Protein AF-U6F7U4-F1 (afdb_monomer)

pLDDT: mean 84.72, std 7.09, range [48.47, 92.69]

Structure (mmCIF, N/CA/C/O backbone):
data_AF-U6F7U4-F1
#
_entry.id   AF-U6F7U4-F1
#
loop_
_atom_site.group_PDB
_atom_site.id
_atom_site.type_symbol
_atom_site.label_atom_id
_atom_site.label_alt_id
_atom_site.label_comp_id
_atom_site.label_asym_id
_atom_site.label_entity_id
_atom_site.label_seq_id
_atom_site.pdbx_PDB_ins_code
_atom_site.Cartn_x
_atom_site.Cartn_y
_atom_site.Cartn_z
_atom_site.occupancy
_atom_site.B_iso_or_equiv
_atom_site.auth_seq_id
_atom_site.auth_comp_id
_atom_site.auth_asym_id
_atom_site.auth_atom_id
_atom_site.pdbx_PDB_model_num
ATOM 1 N N . MET A 1 1 ? 18.548 -7.112 -38.125 1.00 48.47 1 MET A N 1
ATOM 2 C CA . MET A 1 1 ? 17.957 -6.811 -36.803 1.00 48.47 1 MET A CA 1
ATOM 3 C C . MET A 1 1 ? 17.890 -8.103 -36.015 1.00 48.47 1 MET A C 1
ATOM 5 O O . MET A 1 1 ? 17.445 -9.089 -36.583 1.00 48.47 1 MET A O 1
ATOM 9 N N . SER A 1 2 ? 18.382 -8.122 -34.776 1.00 65.62 2 SER A N 1
ATOM 10 C CA . SER A 1 2 ? 18.285 -9.299 -33.905 1.00 65.62 2 SER A CA 1
ATOM 11 C C . SER A 1 2 ? 17.047 -9.145 -33.025 1.00 65.62 2 SER A C 1
ATOM 13 O O . SER A 1 2 ? 16.986 -8.221 -32.214 1.00 65.62 2 SER A O 1
ATOM 15 N N . THR A 1 3 ? 16.042 -9.991 -33.239 1.00 80.44 3 THR A N 1
ATOM 16 C CA . THR A 1 3 ? 14.825 -10.027 -32.422 1.00 80.44 3 THR A CA 1
ATOM 17 C C . THR A 1 3 ? 15.075 -10.960 -31.247 1.00 80.44 3 THR A C 1
ATOM 19 O O . THR A 1 3 ? 15.355 -12.140 -31.440 1.00 80.44 3 THR A O 1
ATOM 22 N N . LYS A 1 4 ? 14.989 -10.439 -30.021 1.00 79.62 4 LYS A N 1
ATOM 23 C CA . LYS A 1 4 ? 15.062 -11.249 -28.803 1.00 79.62 4 LYS A CA 1
ATOM 24 C C . LYS A 1 4 ? 13.643 -11.505 -28.302 1.00 79.62 4 LYS A C 1
ATOM 26 O O . LYS A 1 4 ? 12.972 -10.580 -27.862 1.00 79.62 4 LYS A O 1
ATOM 31 N N . GLU A 1 5 ? 13.196 -12.755 -28.385 1.00 82.12 5 GLU A N 1
ATOM 32 C CA . GLU A 1 5 ? 11.827 -13.146 -28.009 1.00 82.12 5 GLU A CA 1
ATOM 33 C C . GLU A 1 5 ? 11.647 -13.398 -26.505 1.00 82.12 5 GLU A C 1
ATOM 35 O O . GLU A 1 5 ? 10.532 -13.319 -25.995 1.00 82.12 5 GLU A O 1
ATOM 40 N N . ARG A 1 6 ? 12.722 -13.725 -25.773 1.00 85.69 6 ARG A N 1
ATOM 41 C CA . ARG A 1 6 ? 12.652 -14.104 -24.353 1.00 85.69 6 ARG A CA 1
ATOM 42 C C . ARG A 1 6 ? 13.746 -13.437 -23.536 1.00 85.69 6 ARG A C 1
ATOM 44 O O . ARG A 1 6 ? 14.875 -13.293 -24.000 1.00 85.69 6 ARG A O 1
ATOM 51 N N . TYR A 1 7 ? 13.404 -13.103 -22.298 1.00 86.31 7 TYR A N 1
ATOM 52 C CA . TYR A 1 7 ? 14.319 -12.593 -21.283 1.00 86.31 7 TYR A CA 1
ATOM 53 C C . TYR A 1 7 ? 14.267 -13.502 -20.059 1.00 86.31 7 TYR A C 1
ATOM 55 O O . TYR A 1 7 ? 13.199 -14.023 -19.726 1.00 86.31 7 TYR A O 1
ATOM 63 N N . SER A 1 8 ? 15.404 -13.706 -19.399 1.00 88.69 8 SER A N 1
ATOM 64 C CA . SER A 1 8 ? 15.416 -14.394 -18.106 1.00 88.69 8 SER A CA 1
ATOM 65 C C . SER A 1 8 ? 14.923 -13.462 -16.994 1.00 88.69 8 SER A C 1
ATOM 67 O O . SER A 1 8 ? 14.964 -12.237 -17.127 1.00 88.69 8 SER A O 1
ATOM 69 N N . GLN A 1 9 ? 14.478 -14.030 -15.870 1.00 82.44 9 GLN A N 1
ATOM 70 C CA . GLN A 1 9 ? 14.023 -13.248 -14.712 1.00 82.44 9 GLN A CA 1
ATOM 71 C C . GLN A 1 9 ? 15.109 -12.272 -14.221 1.00 82.44 9 GLN A C 1
ATOM 73 O O . GLN A 1 9 ? 14.811 -11.141 -13.845 1.00 82.44 9 GLN A O 1
ATOM 78 N N . ASP A 1 10 ? 16.377 -12.683 -14.291 1.00 85.56 10 ASP A N 1
ATOM 79 C CA . ASP A 1 10 ? 17.522 -11.853 -13.915 1.00 85.56 10 ASP A CA 1
ATOM 80 C C . ASP A 1 10 ? 17.735 -10.646 -14.829 1.00 85.56 10 ASP A C 1
ATOM 82 O O . ASP A 1 10 ? 18.319 -9.652 -14.401 1.00 85.56 10 ASP A O 1
ATOM 86 N N . GLU A 1 11 ? 17.246 -10.700 -16.066 1.00 84.31 11 GLU A N 1
ATOM 87 C CA . GLU A 1 11 ? 17.314 -9.589 -17.013 1.00 84.31 11 GLU A CA 1
ATOM 88 C C . GLU A 1 11 ? 16.178 -8.575 -16.816 1.00 84.31 11 GLU A C 1
ATOM 90 O O . GLU A 1 11 ? 16.307 -7.431 -17.263 1.00 84.31 11 GLU A O 1
ATOM 95 N N . LEU A 1 12 ? 15.102 -8.947 -16.107 1.00 83.81 12 LEU A N 1
ATOM 96 C CA . LEU A 1 12 ? 13.945 -8.100 -15.775 1.00 83.81 12 LEU A CA 1
ATOM 97 C C . LEU A 1 12 ? 14.237 -7.141 -14.605 1.00 83.81 12 LEU A C 1
ATOM 99 O O . LEU A 1 12 ? 13.407 -6.903 -13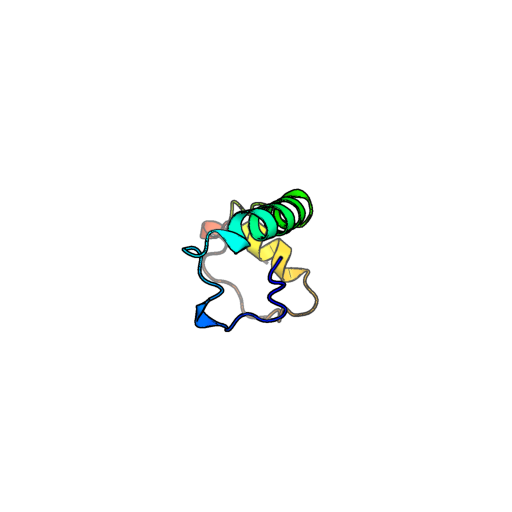.727 1.00 83.81 12 LEU A O 1
ATOM 103 N N . ARG A 1 13 ? 15.444 -6.573 -14.574 1.00 81.56 13 ARG A N 1
ATOM 104 C CA . ARG A 1 13 ? 15.889 -5.642 -13.531 1.00 81.56 13 ARG A CA 1
ATOM 105 C C . ARG A 1 13 ? 15.713 -4.196 -13.976 1.00 81.56 13 ARG A C 1
ATOM 107 O O . ARG A 1 13 ? 15.812 -3.871 -15.155 1.00 81.56 13 ARG A O 1
ATOM 114 N N . LYS A 1 14 ? 15.556 -3.292 -13.000 1.00 75.69 14 LYS A N 1
ATOM 115 C CA . LYS A 1 14 ? 15.479 -1.832 -13.223 1.00 75.69 14 LYS A CA 1
ATOM 116 C C . LYS A 1 14 ? 16.687 -1.282 -13.999 1.00 75.69 14 LYS A C 1
ATOM 118 O O . LYS A 1 14 ? 16.546 -0.307 -14.723 1.00 75.69 14 LYS A O 1
ATOM 123 N N . ALA A 1 15 ? 17.854 -1.907 -13.842 1.00 81.62 15 ALA A N 1
ATOM 124 C CA . ALA A 1 15 ? 19.087 -1.504 -14.513 1.00 81.62 15 ALA A CA 1
ATOM 125 C C . ALA A 1 15 ? 19.104 -1.813 -16.022 1.00 81.62 15 ALA A C 1
ATOM 127 O O . ALA A 1 15 ? 19.959 -1.283 -16.724 1.00 81.62 15 ALA A O 1
ATOM 128 N N . ASN A 1 16 ? 18.196 -2.656 -16.531 1.00 84.75 16 ASN A N 1
ATOM 129 C CA . ASN A 1 16 ? 18.148 -2.985 -17.950 1.00 84.75 16 ASN A CA 1
ATOM 130 C C . ASN A 1 16 ? 17.391 -1.886 -18.730 1.00 84.75 16 ASN A C 1
ATOM 132 O O . ASN A 1 16 ? 16.167 -1.769 -18.592 1.00 84.75 16 ASN A O 1
ATOM 136 N N . PRO A 1 17 ? 18.080 -1.094 -19.574 1.00 82.06 17 PRO A N 1
ATOM 137 C CA . PRO A 1 17 ? 17.478 0.053 -20.254 1.00 82.06 17 PRO A CA 1
ATOM 138 C C . PRO A 1 17 ? 16.387 -0.345 -21.257 1.00 82.06 17 PRO A C 1
ATOM 140 O O . PRO A 1 17 ? 15.513 0.471 -21.554 1.00 82.06 17 PRO A O 1
ATOM 143 N N . MET A 1 18 ? 16.377 -1.597 -21.734 1.00 83.44 18 MET A N 1
ATOM 144 C CA . MET A 1 18 ? 15.378 -2.084 -22.694 1.00 83.44 18 MET A CA 1
ATOM 145 C C . MET A 1 18 ? 13.952 -2.070 -22.131 1.00 83.44 18 MET A C 1
ATOM 147 O O . MET A 1 18 ? 12.999 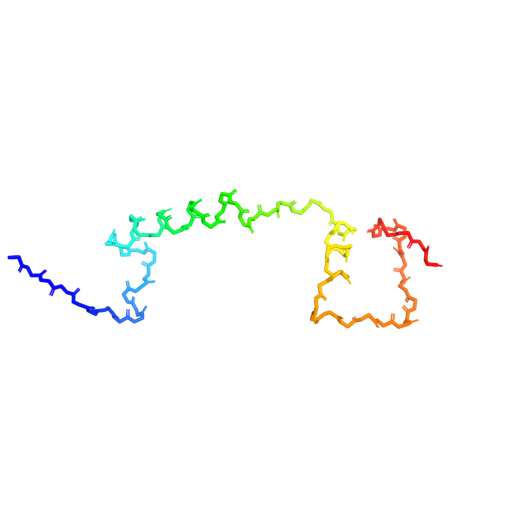-1.903 -22.887 1.00 83.44 18 MET A O 1
ATOM 151 N N . PHE A 1 19 ? 13.789 -2.186 -20.809 1.00 84.69 19 PHE A N 1
ATOM 152 C CA . PHE A 1 19 ? 12.470 -2.226 -20.167 1.00 84.69 19 PHE A CA 1
ATOM 153 C C . PHE A 1 19 ? 11.969 -0.872 -19.674 1.00 84.69 19 PHE A C 1
ATOM 155 O O . PHE A 1 19 ? 10.832 -0.782 -19.217 1.00 84.69 19 PHE A O 1
ATOM 162 N N . SER A 1 20 ? 12.776 0.188 -19.771 1.00 83.69 20 SER A N 1
ATOM 163 C CA . SER A 1 20 ? 12.404 1.509 -19.253 1.00 83.69 20 SER A CA 1
ATOM 164 C C . SER A 1 20 ? 11.126 2.047 -19.908 1.00 83.69 20 SER A C 1
ATOM 166 O O . SER A 1 20 ? 10.220 2.494 -19.206 1.00 83.69 20 SER A O 1
ATOM 168 N N . ARG A 1 21 ? 11.012 1.928 -21.239 1.00 84.75 21 ARG A N 1
ATOM 169 C CA . ARG A 1 21 ? 9.837 2.404 -21.990 1.00 84.75 21 ARG A CA 1
ATOM 170 C C . ARG A 1 21 ? 8.591 1.581 -21.680 1.00 84.75 21 ARG A C 1
ATOM 172 O O . ARG A 1 21 ? 7.564 2.150 -21.339 1.00 84.75 21 ARG A O 1
ATOM 179 N N . THR A 1 22 ? 8.703 0.254 -21.730 1.00 87.12 22 THR A N 1
ATOM 180 C CA . THR A 1 22 ? 7.592 -0.659 -21.419 1.00 87.12 22 THR A CA 1
ATOM 181 C C . THR A 1 22 ? 7.078 -0.451 -19.998 1.00 87.12 22 THR A C 1
ATOM 183 O O . THR A 1 22 ? 5.870 -0.394 -19.784 1.00 87.12 22 THR A O 1
ATOM 186 N N . ARG A 1 23 ? 7.988 -0.278 -19.030 1.00 84.88 23 ARG A N 1
ATOM 187 C CA . ARG A 1 23 ? 7.634 0.021 -17.643 1.00 84.88 23 ARG A CA 1
ATOM 1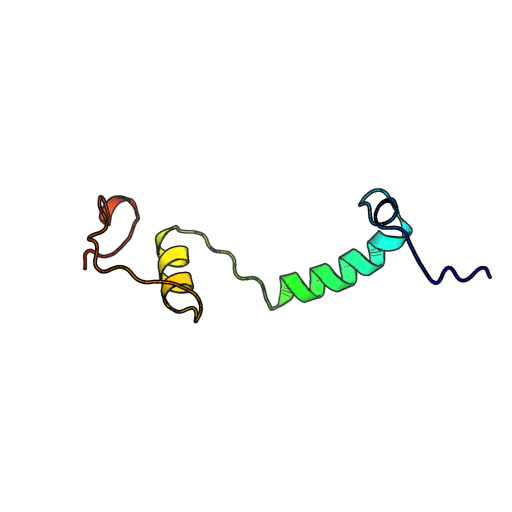88 C C . ARG A 1 23 ? 6.848 1.323 -17.547 1.00 84.88 23 ARG A C 1
ATOM 190 O O . ARG A 1 23 ? 5.771 1.302 -16.973 1.00 84.88 23 ARG A O 1
ATOM 197 N N . ALA A 1 24 ? 7.344 2.408 -18.142 1.00 87.06 24 ALA A N 1
ATOM 198 C CA . ALA A 1 24 ? 6.648 3.692 -18.123 1.00 87.06 24 ALA A CA 1
ATOM 199 C C . ALA A 1 24 ? 5.241 3.586 -18.738 1.00 87.06 24 ALA A C 1
ATOM 201 O O . ALA A 1 24 ? 4.282 4.050 -18.139 1.00 87.06 24 ALA A O 1
ATOM 202 N N . THR A 1 25 ? 5.085 2.908 -19.880 1.00 88.94 25 THR A N 1
ATOM 203 C CA . THR A 1 25 ? 3.769 2.714 -20.511 1.00 88.94 25 THR A CA 1
ATOM 204 C C . THR A 1 25 ? 2.786 1.960 -19.610 1.00 88.94 25 THR A C 1
ATOM 206 O O . THR A 1 25 ? 1.632 2.369 -19.497 1.00 88.94 25 THR A O 1
ATOM 209 N N . ILE A 1 26 ? 3.229 0.880 -18.957 1.00 87.25 26 ILE A N 1
ATOM 210 C CA . ILE A 1 26 ? 2.375 0.077 -18.068 1.00 87.25 26 ILE A CA 1
ATOM 211 C C . ILE A 1 26 ? 2.073 0.840 -16.775 1.00 87.25 26 ILE A C 1
ATOM 213 O O . ILE A 1 26 ? 0.912 0.970 -16.395 1.00 87.25 26 ILE A O 1
ATOM 217 N N . GLU A 1 27 ? 3.106 1.357 -16.108 1.00 87.00 27 GLU A N 1
ATOM 218 C CA . GLU A 1 27 ? 2.986 2.056 -14.828 1.00 87.00 27 GLU A CA 1
ATOM 219 C C . GLU A 1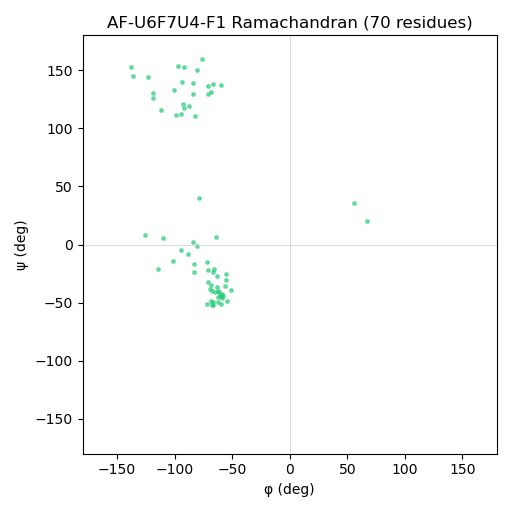 27 ? 2.131 3.317 -14.968 1.00 87.00 27 GLU A C 1
ATOM 221 O O . GLU A 1 27 ? 1.224 3.508 -14.168 1.00 87.00 27 GLU A O 1
ATOM 226 N N . SER A 1 28 ? 2.326 4.143 -16.000 1.00 87.19 28 SER A N 1
ATOM 227 C CA . SER A 1 28 ? 1.502 5.343 -16.195 1.00 87.19 28 SER A CA 1
ATOM 228 C C . SER A 1 28 ? 0.018 5.016 -16.388 1.00 87.19 28 SER A C 1
ATOM 230 O O . SER A 1 28 ? -0.828 5.695 -15.811 1.00 87.19 28 SER A O 1
ATOM 232 N N . ALA A 1 29 ? -0.319 3.966 -17.146 1.00 86.50 29 ALA A N 1
ATOM 233 C CA . ALA A 1 29 ? -1.710 3.539 -17.314 1.00 86.50 29 ALA A CA 1
ATOM 234 C C . ALA A 1 29 ? -2.295 2.941 -16.022 1.00 86.50 29 ALA A C 1
ATOM 236 O O . ALA A 1 29 ? -3.459 3.180 -15.695 1.00 86.50 29 ALA A O 1
ATOM 237 N N . PHE A 1 30 ? -1.486 2.185 -15.272 1.00 85.50 30 PHE A N 1
ATOM 238 C CA . PHE A 1 30 ? -1.882 1.595 -13.996 1.00 85.50 30 PHE A CA 1
ATOM 239 C C . PHE A 1 30 ? -2.127 2.667 -12.924 1.00 85.50 30 PHE A C 1
ATOM 241 O O . PHE A 1 30 ? -3.206 2.705 -12.332 1.00 85.50 30 PHE A O 1
ATOM 248 N N . TYR A 1 31 ? -1.159 3.565 -12.719 1.00 85.50 31 TYR A N 1
ATOM 249 C CA . TYR A 1 31 ? -1.224 4.643 -11.729 1.00 85.50 31 TYR A CA 1
ATOM 250 C C . TYR A 1 31 ? -2.223 5.745 -12.090 1.00 85.50 31 TYR A C 1
ATOM 252 O O . TYR A 1 31 ? -2.670 6.447 -11.193 1.00 85.50 31 TYR A O 1
ATOM 260 N N . GLY A 1 32 ? -2.591 5.904 -13.366 1.00 81.81 32 GLY A N 1
ATOM 261 C CA . GLY A 1 32 ? -3.537 6.938 -13.785 1.00 81.81 32 GLY A CA 1
ATOM 262 C C . GLY A 1 32 ? -4.960 6.714 -13.267 1.00 81.81 32 GLY A C 1
ATOM 263 O O . GLY A 1 32 ? -5.541 7.614 -12.674 1.00 81.81 32 GLY A O 1
ATOM 264 N N . ASN A 1 33 ? -5.518 5.517 -13.481 1.00 78.44 33 ASN A N 1
ATOM 265 C CA . ASN A 1 33 ? -6.950 5.267 -13.251 1.00 78.44 33 ASN A CA 1
ATOM 266 C C . ASN A 1 33 ? -7.251 4.286 -12.111 1.00 78.44 33 ASN A C 1
ATOM 268 O O . ASN A 1 33 ? -8.369 4.278 -11.603 1.00 78.44 33 ASN A O 1
ATOM 272 N N . ASN A 1 34 ? -6.292 3.438 -11.727 1.00 82.00 34 ASN A N 1
ATOM 273 C CA . ASN A 1 34 ? -6.547 2.318 -10.811 1.00 82.00 34 ASN A CA 1
ATOM 274 C C . ASN A 1 34 ? -5.910 2.501 -9.430 1.00 82.00 34 ASN A C 1
ATOM 276 O O . ASN A 1 34 ? -5.943 1.577 -8.617 1.00 82.00 34 ASN A O 1
ATOM 280 N N . VAL A 1 35 ? -5.310 3.662 -9.159 1.00 86.44 35 VAL A N 1
ATOM 281 C CA . VAL A 1 35 ? -4.655 3.951 -7.882 1.00 86.44 35 VAL A CA 1
ATOM 282 C C . VAL A 1 35 ? -5.338 5.131 -7.213 1.00 86.44 35 VAL A C 1
ATOM 284 O O . VAL A 1 35 ? -5.561 6.172 -7.820 1.00 86.44 35 VAL A O 1
ATOM 287 N N . HIS A 1 36 ? -5.675 4.935 -5.944 1.00 86.69 36 HIS A N 1
ATOM 288 C CA . HIS A 1 36 ? -6.257 5.939 -5.071 1.00 86.69 36 HIS A CA 1
ATOM 289 C C . HIS A 1 36 ? -5.301 6.148 -3.898 1.00 86.69 36 HIS A C 1
ATOM 291 O O . HIS A 1 36 ? -4.919 5.181 -3.234 1.00 86.69 36 HIS A O 1
ATOM 297 N N . GLU A 1 37 ? -4.900 7.392 -3.648 1.00 89.38 37 GLU A N 1
ATOM 298 C CA . GLU A 1 37 ? -4.065 7.726 -2.495 1.00 89.38 37 GLU A CA 1
ATOM 299 C C . GLU A 1 37 ? -4.883 7.597 -1.209 1.00 89.38 37 GLU A C 1
ATOM 301 O O . GLU A 1 37 ? -5.989 8.119 -1.118 1.00 89.38 37 GLU A O 1
ATOM 306 N N . VAL A 1 38 ? -4.358 6.881 -0.217 1.00 91.81 38 VAL A N 1
ATOM 307 C CA . VAL A 1 38 ? -5.021 6.700 1.079 1.00 91.81 38 VAL A CA 1
ATOM 308 C C . VAL A 1 38 ? -4.207 7.432 2.130 1.00 91.81 38 VAL A C 1
ATOM 310 O O . VAL A 1 38 ? -3.054 7.083 2.382 1.00 91.81 38 VAL A O 1
ATOM 313 N N . THR A 1 39 ? -4.805 8.454 2.736 1.00 91.62 39 THR A N 1
ATOM 314 C CA . THR A 1 39 ? -4.080 9.412 3.594 1.00 91.62 39 THR A CA 1
ATOM 315 C C . THR A 1 39 ? -4.268 9.143 5.083 1.00 91.62 39 THR A C 1
ATOM 317 O O . THR A 1 39 ? -3.520 9.662 5.911 1.00 91.62 39 THR A O 1
ATOM 320 N N . SER A 1 40 ? -5.252 8.315 5.447 1.00 91.12 40 SER A N 1
ATOM 321 C CA . SER A 1 40 ? -5.580 8.027 6.842 1.00 91.12 40 SER A CA 1
ATOM 322 C C . SER A 1 40 ? -5.877 6.549 7.091 1.00 91.12 40 SER A C 1
ATOM 324 O O . SER A 1 40 ? -6.350 5.814 6.222 1.00 91.12 40 SER A O 1
ATOM 326 N N . VAL A 1 41 ? -5.625 6.112 8.327 1.00 89.25 41 VAL A N 1
ATOM 327 C CA . VAL A 1 41 ? -5.909 4.739 8.776 1.00 89.25 41 VAL A CA 1
ATOM 328 C C . VAL A 1 41 ? -7.411 4.443 8.731 1.00 89.25 41 VAL A C 1
ATOM 330 O O . VAL A 1 41 ? -7.820 3.339 8.372 1.00 89.25 41 VAL A O 1
ATOM 333 N N . SER A 1 42 ? -8.246 5.432 9.050 1.00 90.44 42 SER A N 1
ATOM 334 C CA . SER A 1 42 ? -9.702 5.292 9.038 1.00 90.44 42 SER A CA 1
ATOM 335 C C . SER A 1 42 ? -10.261 5.109 7.627 1.00 90.44 42 SER A C 1
ATOM 337 O O . SER A 1 42 ? -11.138 4.271 7.409 1.00 90.44 42 S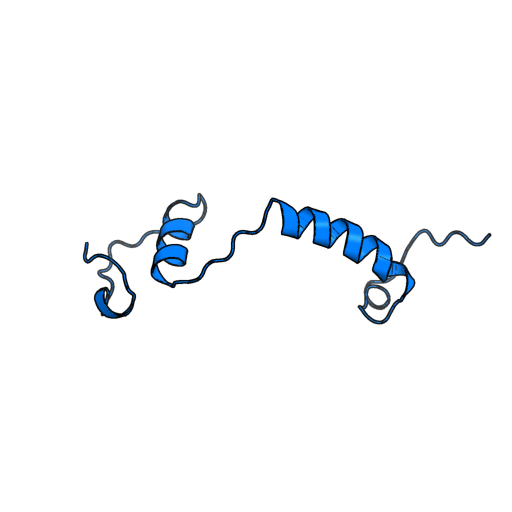ER A O 1
ATOM 339 N N . GLU A 1 43 ? -9.724 5.838 6.653 1.00 90.81 43 GLU A N 1
ATOM 340 C CA . GLU A 1 43 ? -10.042 5.669 5.238 1.00 90.81 43 GLU A CA 1
ATOM 341 C C . GLU A 1 43 ? -9.647 4.275 4.742 1.00 90.81 43 GLU A C 1
ATOM 343 O O . GLU A 1 43 ? -10.491 3.565 4.191 1.00 90.81 43 GLU A O 1
ATOM 348 N N . ALA A 1 44 ? -8.411 3.843 5.024 1.00 90.69 44 ALA A N 1
ATOM 349 C CA . ALA A 1 44 ? -7.933 2.505 4.681 1.00 90.69 44 ALA A CA 1
ATOM 350 C C . ALA A 1 44 ? -8.865 1.418 5.237 1.00 90.69 44 ALA A C 1
ATOM 352 O O . ALA A 1 44 ? -9.306 0.530 4.507 1.00 90.69 44 ALA A O 1
ATOM 353 N N . TYR A 1 45 ? -9.224 1.522 6.518 1.00 90.44 45 TYR A N 1
ATOM 354 C CA . TYR A 1 45 ? -10.123 0.580 7.177 1.00 90.44 45 TYR A CA 1
ATOM 355 C C . TYR A 1 45 ? -11.496 0.513 6.492 1.00 90.44 45 TYR A C 1
ATOM 357 O O . TYR A 1 45 ? -12.008 -0.574 6.219 1.00 90.44 45 TYR A O 1
ATOM 365 N N . ASN A 1 46 ? -12.086 1.665 6.167 1.00 89.06 46 ASN A N 1
ATOM 366 C CA . ASN A 1 46 ? -13.404 1.736 5.539 1.00 89.06 46 ASN A CA 1
ATOM 367 C C . ASN A 1 46 ? -13.418 1.209 4.098 1.00 89.06 46 ASN A C 1
ATOM 369 O O . ASN A 1 46 ? -14.418 0.619 3.681 1.00 89.06 46 ASN A O 1
ATOM 373 N N . LEU A 1 47 ? -12.334 1.414 3.346 1.00 90.00 47 LEU A N 1
ATOM 374 C CA . LEU A 1 47 ? -12.165 0.864 1.999 1.00 90.00 47 LEU A CA 1
ATOM 375 C C . LEU A 1 47 ? -12.048 -0.661 2.048 1.00 90.00 47 LEU A C 1
ATOM 377 O O . LEU A 1 47 ? -12.783 -1.367 1.360 1.00 90.00 47 LEU A O 1
ATOM 381 N N . VAL A 1 48 ? -11.179 -1.169 2.923 1.00 89.94 48 VAL A N 1
ATOM 382 C CA . VAL A 1 48 ? -10.914 -2.605 3.069 1.00 89.94 48 VAL A CA 1
ATOM 383 C C . VAL A 1 48 ? -12.157 -3.340 3.574 1.00 89.94 48 VAL A C 1
ATOM 385 O O . VAL A 1 48 ? -12.516 -4.377 3.026 1.00 89.94 48 VAL A O 1
ATOM 388 N N . LYS A 1 49 ? -12.903 -2.774 4.531 1.00 88.81 49 LYS A N 1
ATOM 389 C CA . LYS A 1 49 ? -14.141 -3.373 5.064 1.00 88.81 49 LYS A CA 1
ATOM 390 C C . LYS A 1 49 ? -15.193 -3.701 3.990 1.00 88.81 49 LYS A C 1
ATOM 392 O O . LYS A 1 49 ? -16.027 -4.572 4.214 1.00 88.81 49 LYS A O 1
ATOM 397 N N . LYS A 1 50 ? -15.184 -3.012 2.843 1.00 86.44 50 LYS A N 1
ATOM 398 C CA . LYS A 1 50 ? -16.140 -3.220 1.739 1.00 86.44 50 LYS A CA 1
ATOM 399 C C . LYS A 1 50 ? -15.697 -4.295 0.738 1.00 86.44 50 LYS A C 1
ATOM 401 O O . LYS A 1 50 ? -16.473 -4.649 -0.145 1.00 86.44 50 LYS A O 1
ATOM 406 N N . GLN A 1 51 ? -14.467 -4.795 0.845 1.00 91.19 51 GLN A N 1
ATOM 407 C CA . GLN A 1 51 ? -13.861 -5.678 -0.14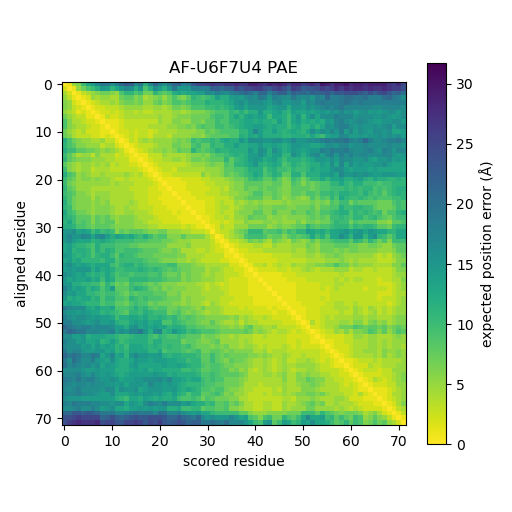7 1.00 91.19 51 GLN A CA 1
ATOM 408 C C . GLN A 1 51 ? -14.257 -7.147 0.071 1.00 91.19 51 GLN A C 1
ATOM 410 O O . GLN A 1 51 ? -14.223 -7.658 1.188 1.00 91.19 51 GLN A O 1
ATOM 415 N N . SER A 1 52 ? -14.532 -7.863 -1.024 1.00 85.06 52 SER A N 1
ATOM 416 C CA . SER A 1 52 ? -15.020 -9.259 -1.056 1.00 85.06 52 SER A CA 1
ATOM 417 C C . SER A 1 52 ? -14.066 -10.340 -0.488 1.00 85.06 52 SER A C 1
ATOM 419 O O . SER A 1 52 ? -14.364 -11.525 -0.593 1.00 85.06 52 SER A O 1
ATOM 421 N N . GLY A 1 53 ? -12.927 -9.982 0.107 1.00 89.31 53 GLY A N 1
ATOM 422 C CA . GLY A 1 53 ? -11.949 -10.932 0.668 1.00 89.31 53 GLY A CA 1
ATOM 423 C C . GLY A 1 53 ? -11.590 -10.668 2.129 1.00 89.31 53 GLY A C 1
ATOM 424 O O . GLY A 1 53 ? -10.647 -11.261 2.645 1.00 89.31 53 GLY A O 1
ATOM 425 N N . VAL A 1 54 ? -12.293 -9.744 2.782 1.00 92.69 54 VAL A N 1
ATOM 426 C CA . VAL A 1 54 ? -11.946 -9.271 4.122 1.00 92.69 54 VAL A CA 1
ATOM 427 C C . VAL A 1 54 ? -12.833 -9.939 5.157 1.00 92.69 54 VAL A C 1
ATOM 429 O O . VAL A 1 54 ? -14.052 -9.992 5.015 1.00 92.69 54 VAL A O 1
ATOM 432 N N . ILE A 1 55 ? -12.206 -10.435 6.221 1.00 90.31 55 ILE A N 1
ATOM 433 C CA . ILE A 1 55 ? -12.897 -11.048 7.352 1.00 90.31 55 ILE A CA 1
ATOM 434 C C . ILE A 1 55 ? -13.165 -9.955 8.388 1.00 90.31 55 ILE A C 1
ATOM 436 O O . ILE A 1 55 ? -12.232 -9.359 8.925 1.00 90.31 55 ILE A O 1
ATOM 440 N N . VAL A 1 56 ? -14.441 -9.690 8.670 1.00 86.88 56 VAL A N 1
ATOM 441 C CA . VAL A 1 56 ? -14.854 -8.788 9.752 1.00 86.88 56 VAL A CA 1
ATOM 442 C C . VAL A 1 56 ? -15.089 -9.623 11.002 1.00 86.88 56 VAL A C 1
ATOM 444 O O . VAL A 1 56 ? -15.911 -10.533 10.993 1.00 86.88 56 VAL A O 1
ATOM 447 N N . THR A 1 57 ? -14.359 -9.316 12.069 1.00 87.19 57 THR A N 1
ATOM 448 C CA . THR A 1 57 ? -14.521 -9.959 13.374 1.00 87.19 57 THR A CA 1
ATOM 449 C C . THR A 1 57 ? -15.503 -9.180 14.252 1.00 87.19 57 THR A C 1
ATOM 451 O O . THR A 1 57 ? -15.642 -7.960 14.119 1.00 87.19 57 THR A O 1
ATOM 454 N N . ASP A 1 58 ? -16.158 -9.884 15.179 1.00 86.94 58 ASP A N 1
ATOM 455 C CA . ASP A 1 58 ? -17.056 -9.292 16.187 1.00 86.94 58 ASP A CA 1
ATOM 456 C C . ASP A 1 58 ? -16.309 -8.760 17.423 1.00 86.94 58 ASP A C 1
ATOM 458 O O . ASP A 1 58 ? -16.917 -8.273 18.375 1.00 86.94 58 ASP A O 1
ATOM 462 N N . LEU A 1 59 ? -14.975 -8.843 17.426 1.00 88.25 59 LEU A N 1
ATOM 463 C CA . LEU A 1 59 ? -14.156 -8.341 18.522 1.00 88.25 59 LEU A CA 1
ATOM 464 C C . LEU A 1 59 ? -14.169 -6.803 18.545 1.00 88.25 59 LEU A C 1
ATOM 466 O O . LEU A 1 59 ? -14.016 -6.170 17.493 1.00 88.25 59 LEU A O 1
ATOM 470 N N . PRO A 1 60 ? -14.303 -6.181 19.730 1.00 85.69 60 PRO A N 1
ATOM 471 C CA . PRO A 1 60 ? -14.207 -4.737 19.846 1.00 85.69 60 PRO A CA 1
ATOM 472 C C . PRO A 1 60 ? -12.781 -4.275 19.532 1.00 85.69 60 PRO A C 1
ATOM 474 O O . PRO A 1 60 ? -11.795 -4.874 19.964 1.00 85.69 60 PRO A O 1
ATOM 477 N N . ILE A 1 61 ? -12.678 -3.176 18.790 1.00 83.81 61 ILE A N 1
ATOM 478 C CA . ILE A 1 61 ? -11.401 -2.532 18.481 1.00 83.81 61 ILE A CA 1
ATOM 479 C C . ILE A 1 61 ? -11.044 -1.611 19.654 1.00 83.81 61 ILE A C 1
ATOM 481 O O . ILE A 1 61 ? -11.864 -0.801 20.081 1.00 83.81 61 ILE A O 1
ATOM 485 N N . LEU A 1 62 ? -9.825 -1.726 20.181 1.00 88.56 62 LEU A N 1
ATOM 486 C CA . LEU A 1 62 ? -9.317 -0.830 21.224 1.00 88.56 62 LEU A CA 1
ATOM 487 C C . LEU A 1 62 ? -8.818 0.487 20.611 1.00 88.56 62 LEU A C 1
ATOM 489 O O . LEU A 1 62 ? -8.338 0.506 19.481 1.00 88.56 62 LEU A O 1
ATOM 493 N N . HIS A 1 63 ? -8.906 1.584 21.370 1.00 87.88 63 HIS A N 1
ATOM 494 C CA . HIS A 1 63 ? -8.404 2.911 20.975 1.00 87.88 63 HIS A CA 1
ATOM 495 C C . HIS A 1 63 ? -8.963 3.435 19.635 1.00 87.88 63 HIS A C 1
ATOM 497 O O . HIS A 1 63 ? -8.279 4.139 18.893 1.00 87.88 63 HIS A O 1
ATOM 503 N N . THR A 1 64 ? -10.234 3.144 19.322 1.00 87.19 64 THR A N 1
ATOM 504 C CA . THR A 1 64 ? -10.887 3.577 18.067 1.00 87.19 64 THR A CA 1
ATOM 505 C C . THR A 1 64 ? -10.741 5.073 17.802 1.00 87.19 64 THR A C 1
ATOM 507 O O . THR A 1 64 ? -10.466 5.469 16.674 1.00 87.19 64 THR A O 1
ATOM 510 N N . LYS A 1 65 ? -10.832 5.901 18.850 1.00 85.94 65 LYS A N 1
ATOM 511 C CA . LYS A 1 65 ? -10.675 7.359 18.764 1.00 85.94 65 LYS A CA 1
ATOM 512 C C . LYS A 1 65 ? -9.285 7.789 18.277 1.00 85.94 65 LYS A C 1
ATOM 514 O O . LYS A 1 65 ? -9.197 8.713 17.477 1.00 85.94 65 LYS A O 1
ATOM 519 N N . GLU A 1 66 ? -8.221 7.124 18.727 1.00 87.75 66 GLU A N 1
ATOM 520 C CA . GLU A 1 66 ? -6.837 7.411 18.310 1.00 87.75 66 GLU A CA 1
ATOM 521 C C . GLU A 1 66 ? -6.585 6.975 16.863 1.00 87.75 66 GLU A C 1
ATOM 523 O O . GLU A 1 66 ? -5.851 7.627 16.127 1.00 87.75 66 GLU A O 1
ATOM 528 N N . LEU A 1 67 ? -7.264 5.909 16.432 1.00 85.69 67 LEU A N 1
ATOM 529 C CA . LEU A 1 67 ? -7.228 5.399 15.061 1.00 85.69 67 LEU A CA 1
ATOM 530 C C . LEU A 1 67 ? -8.142 6.179 14.096 1.00 85.69 67 LEU A C 1
ATOM 532 O O . LEU A 1 67 ? -8.209 5.851 12.910 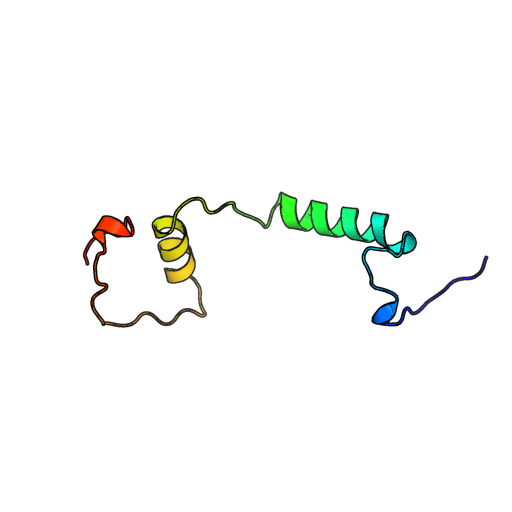1.00 85.69 67 LEU A O 1
ATOM 536 N N . GLY A 1 68 ? -8.877 7.186 14.585 1.00 84.75 68 GLY A N 1
ATOM 537 C CA . GLY A 1 68 ? -9.853 7.940 13.792 1.00 84.75 68 GLY A CA 1
ATOM 538 C C . GLY A 1 68 ? -11.065 7.108 13.354 1.00 84.75 68 GLY A C 1
ATOM 539 O O . GLY A 1 68 ? -11.741 7.456 12.386 1.00 84.75 68 GLY A O 1
ATOM 540 N N . LEU A 1 69 ? -11.327 5.991 14.035 1.00 85.12 69 LEU A N 1
ATOM 541 C CA . LEU A 1 69 ? -12.445 5.090 13.783 1.00 85.12 69 LEU A CA 1
ATOM 542 C C . LEU A 1 69 ? -13.626 5.459 14.681 1.00 85.12 69 LEU A C 1
ATOM 544 O O . LEU A 1 69 ? -13.465 5.755 15.866 1.00 85.12 69 LEU A O 1
ATOM 548 N N . GLN A 1 70 ? -14.837 5.410 14.129 1.00 74.44 70 GLN A N 1
ATOM 549 C CA . GLN A 1 70 ? -16.039 5.581 14.940 1.00 74.44 70 GLN A CA 1
ATOM 550 C C . GLN A 1 70 ? -16.193 4.360 15.864 1.00 74.44 70 GLN A C 1
ATOM 552 O O . GLN A 1 70 ? -16.066 3.228 15.379 1.00 74.44 70 GLN A O 1
ATOM 557 N N . PRO A 1 71 ? -16.427 4.555 17.178 1.00 66.19 71 PRO A N 1
ATOM 558 C CA . PRO A 1 71 ? -16.790 3.452 18.055 1.00 66.19 71 PRO A CA 1
ATOM 559 C C . PRO A 1 71 ? -18.082 2.817 17.532 1.00 66.19 71 PRO A C 1
ATOM 561 O O . PRO A 1 71 ? -18.974 3.518 17.052 1.00 66.19 71 PRO A O 1
ATOM 564 N N . ARG A 1 72 ? -18.105 1.486 17.546 1.00 61.34 72 ARG A N 1
ATOM 565 C CA . ARG A 1 72 ? -19.223 0.688 17.050 1.00 61.34 72 ARG A CA 1
ATOM 566 C C . ARG A 1 72 ? -20.384 0.693 18.032 1.00 61.34 72 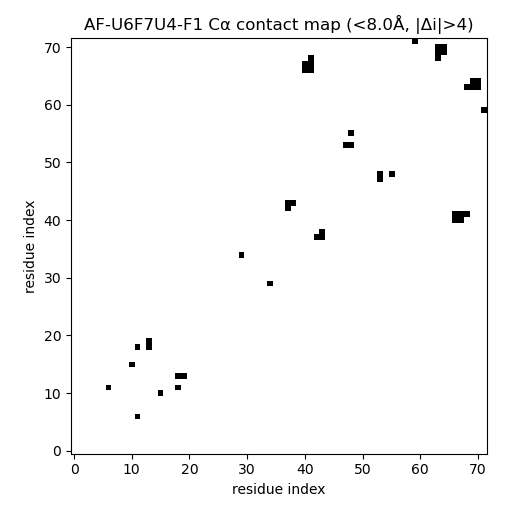ARG A C 1
ATOM 568 O O . ARG A 1 72 ? -20.101 0.753 19.249 1.00 61.34 72 ARG A O 1
#

Radius of gyration: 21.02 Å; Cα contacts (8 Å, |Δi|>4): 23; chains: 1; bounding box: 38×24×58 Å

Foldseek 3Di:
DDDDPDDDPVCPDPPNPVCPVVCCVVVCVCCVPPDDDDDALQSVVVVQVPDPPDDDDPDFDPPCVVRVHDGD

Mean predicted aligned error: 8.54 Å

Secondary structure (DSSP, 8-state):
--------GGG-STT-GGGHHHHHHHHHHHHHHS------HHHHHHHHTTSTTPPPPSSPPTTTTTTTPPP-

Organism: NCBI:txid1226334

Sequence (72 aa):
MSTKERYSQDELRKANPMFSRTRATIESAFYGNNVHEVTSVSEAYNLVKKQSGVIVTDLPILHTKELGLQPR

Solvent-accessible surface area (backbone atoms only — not comparable to full-atom values): 4938 Å² total; per-residue (Å²): 136,89,85,79,91,78,78,56,78,84,60,74,40,92,86,37,73,85,48,53,62,60,47,50,60,51,49,54,59,45,58,6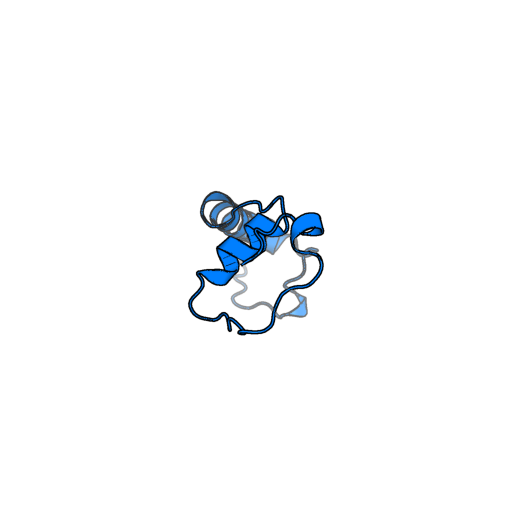6,77,76,56,79,90,75,91,45,69,36,57,48,50,60,56,49,73,72,41,100,84,60,86,83,73,91,70,86,76,78,64,30,72,83,51,64,35,79,81,129